Protein AF-A0ABC9WZE0-F1 (afdb_monomer)

Nearest PDB structures (foldseek):
  2j3z-assembly4_D  TM=3.045E-01  e=8.380E+00  Clostridium botulinum

Sequence (140 aa):
MHEKLNMTWQCALAAQKANRVLGCIKSSMTSRSREVILPLYSALVRPHLEYYVQLWGPQYKKDMELLERVQRRATKLIRGLEHLSYEDRLRELGLFSLEKRRLRGDLIAAFQYLKGPTGKLERDCLQGHGVTGQGVMALN

Mean predicted aligned error: 11.36 Å

Secondary structure (DSSP, 8-state):
------HHHHHHHHHHHHHHHHHHHHHH-S---HHHHHHHIIIIIHHHHHTTTTTS---SHHHHHHHHHHHHHHHTTSTT-TTS-HHHHHHHHTPPPHHHHHHHHHHHHHHHHHH----S-SSTTS--------------

Radius of gyration: 22.72 Å; Cα contacts (8 Å, |Δi|>4): 91; chains: 1; bounding box: 65×55×47 Å

Organism: Grus japonensis (NCBI:txid30415)

pLDDT: mean 79.66, std 20.94, range [31.41, 98.12]

Foldseek 3Di:
DDPPPCLLVLLVVLLVQLVVQLVVCLVPDPAQALVRLVVSCVPRRVCSLCPCLQPRNRPDPVSLVSSQVSVQVSLCSHPPCVPPDSVVSCVVSVHDGVVVVSVVVNVVSVVCVVVPPPPDDPPPPPPDDDDDDDDDDDDD

Solvent-accessible surface area (backbone atoms only — not comparable to full-atom values): 8657 Å² total; per-residue (Å²): 132,82,80,79,77,52,61,63,57,52,42,50,51,29,37,50,54,26,48,51,51,49,48,49,53,62,73,71,47,88,70,38,45,61,85,58,50,51,55,49,41,59,70,65,29,42,53,47,72,54,61,53,50,85,80,63,55,70,87,45,69,67,43,46,50,55,43,44,51,51,56,55,52,56,59,44,56,25,71,92,34,63,86,51,53,70,68,54,46,26,60,76,68,73,48,76,56,65,66,60,50,43,54,52,48,48,53,51,51,51,50,42,64,75,70,41,83,76,70,88,82,85,76,80,87,80,77,78,85,85,89,73,87,86,78,91,80,87,82,134

Structure (mmCIF, N/CA/C/O backbone):
data_AF-A0ABC9WZE0-F1
#
_entry.id   AF-A0ABC9WZE0-F1
#
loop_
_atom_site.group_PDB
_atom_site.id
_atom_site.type_symbol
_atom_site.label_atom_id
_atom_site.label_alt_id
_atom_site.label_comp_id
_atom_site.label_asym_id
_atom_site.label_entity_id
_atom_site.label_seq_id
_atom_site.pdbx_PDB_ins_code
_atom_site.Cartn_x
_atom_site.Cartn_y
_atom_site.Cartn_z
_atom_site.occupancy
_atom_site.B_iso_or_equiv
_atom_site.auth_seq_id
_atom_site.auth_comp_id
_atom_site.auth_asym_id
_atom_site.auth_atom_id
_atom_site.pdbx_PDB_model_num
ATOM 1 N N . MET A 1 1 ? 12.711 10.389 -31.132 1.00 36.72 1 MET A N 1
ATOM 2 C CA . MET A 1 1 ? 12.721 11.183 -29.884 1.00 36.72 1 MET A CA 1
ATOM 3 C C . MET A 1 1 ? 11.574 10.674 -29.025 1.00 36.72 1 MET A C 1
ATOM 5 O O . MET A 1 1 ? 10.435 11.023 -29.286 1.00 36.72 1 MET A O 1
ATOM 9 N N . HIS A 1 2 ? 11.852 9.727 -28.128 1.00 39.56 2 HIS A N 1
ATOM 10 C CA . HIS A 1 2 ? 10.818 8.975 -27.415 1.00 39.56 2 HIS A CA 1
ATOM 11 C C . HIS A 1 2 ? 10.022 9.869 -26.461 1.00 39.56 2 HIS A C 1
ATOM 13 O O . HIS A 1 2 ? 10.574 10.432 -25.515 1.00 39.56 2 HIS A O 1
ATOM 19 N N . GLU A 1 3 ? 8.717 9.946 -26.705 1.00 46.44 3 GLU A N 1
ATOM 20 C CA . GLU A 1 3 ? 7.697 10.336 -25.739 1.00 46.44 3 GLU A CA 1
ATOM 21 C C . GLU A 1 3 ? 7.897 9.545 -24.436 1.00 46.44 3 GLU A C 1
ATOM 23 O O . GLU A 1 3 ? 7.491 8.392 -24.299 1.00 46.44 3 GLU A O 1
ATOM 28 N N . LYS A 1 4 ? 8.544 10.179 -23.452 1.00 50.78 4 LYS A N 1
ATOM 29 C CA . LYS A 1 4 ? 8.443 9.835 -22.030 1.00 50.78 4 LYS A CA 1
ATOM 30 C C . LYS A 1 4 ? 6.999 10.088 -21.601 1.00 50.78 4 LYS A C 1
ATOM 32 O O . LYS A 1 4 ? 6.708 11.098 -20.964 1.00 50.78 4 LYS A O 1
ATOM 37 N N . LEU A 1 5 ? 6.093 9.205 -22.011 1.00 56.00 5 LEU A N 1
ATOM 38 C CA . LEU A 1 5 ? 4.663 9.250 -21.730 1.00 56.00 5 LEU A CA 1
ATOM 39 C C . LEU A 1 5 ? 4.431 9.091 -20.208 1.00 56.00 5 LEU A C 1
ATOM 41 O O . LEU A 1 5 ? 4.192 8.014 -19.687 1.00 56.00 5 LEU A O 1
ATOM 45 N N . ASN A 1 6 ? 4.634 10.185 -19.477 1.00 71.25 6 ASN A N 1
ATOM 46 C CA . ASN A 1 6 ? 4.161 10.565 -18.146 1.00 71.25 6 ASN A CA 1
ATOM 47 C C . ASN A 1 6 ? 3.894 9.465 -17.076 1.00 71.25 6 ASN A C 1
ATOM 49 O O . ASN A 1 6 ? 2.878 9.504 -16.383 1.00 71.25 6 ASN A O 1
ATOM 53 N N . MET A 1 7 ? 4.805 8.505 -16.881 1.00 72.94 7 MET A N 1
ATOM 54 C CA . MET A 1 7 ? 4.677 7.421 -15.879 1.00 72.94 7 MET A CA 1
ATOM 55 C C . MET A 1 7 ? 4.437 7.929 -14.452 1.00 72.94 7 MET A C 1
ATOM 57 O O . MET A 1 7 ? 3.540 7.460 -13.748 1.00 72.94 7 MET A O 1
ATOM 61 N N . THR A 1 8 ? 5.204 8.938 -14.041 1.00 80.94 8 THR A N 1
ATOM 62 C CA . THR A 1 8 ? 5.078 9.581 -12.728 1.00 80.94 8 THR A CA 1
ATOM 63 C C . THR A 1 8 ? 3.713 10.246 -12.554 1.00 80.94 8 THR A C 1
ATOM 65 O O . THR A 1 8 ? 3.093 10.123 -11.498 1.00 80.94 8 THR A O 1
ATOM 68 N N . TRP A 1 9 ? 3.185 10.886 -13.601 1.00 84.62 9 TRP A N 1
ATOM 69 C CA . TRP A 1 9 ? 1.833 11.450 -13.586 1.00 84.62 9 TRP A CA 1
ATOM 70 C C . TRP A 1 9 ? 0.759 10.376 -13.459 1.00 84.62 9 TRP A C 1
ATOM 72 O O . TRP A 1 9 ? -0.168 10.538 -12.671 1.00 84.62 9 TRP A O 1
ATOM 82 N N . GLN A 1 10 ? 0.889 9.256 -14.172 1.00 84.94 10 GLN A N 1
ATOM 83 C CA . GLN A 1 10 ? -0.053 8.145 -14.033 1.00 84.94 10 GLN A CA 1
ATOM 84 C C . GLN A 1 10 ? -0.029 7.564 -12.617 1.00 84.94 10 GLN A C 1
ATOM 86 O O . GLN A 1 10 ? -1.086 7.335 -12.031 1.00 84.94 10 GLN A O 1
ATOM 91 N N . CYS A 1 11 ? 1.154 7.411 -12.016 1.00 86.75 11 CYS A N 1
ATOM 92 C CA . CYS A 1 11 ? 1.280 6.988 -10.620 1.00 86.75 11 CYS A CA 1
ATOM 93 C C . CYS A 1 11 ? 0.646 7.999 -9.658 1.00 86.75 11 CYS A C 1
ATOM 95 O O . CYS A 1 11 ? -0.037 7.606 -8.711 1.00 86.75 11 CYS A O 1
ATOM 97 N N . ALA A 1 12 ? 0.807 9.297 -9.922 1.00 89.56 12 ALA A N 1
ATOM 98 C CA . ALA A 1 12 ? 0.156 10.350 -9.153 1.00 89.56 12 ALA A CA 1
ATOM 99 C C . ALA A 1 12 ? -1.374 10.299 -9.278 1.00 89.56 12 ALA A C 1
ATOM 101 O O . ALA A 1 12 ? -2.066 10.350 -8.261 1.00 89.56 12 ALA A O 1
ATOM 102 N N . LEU A 1 13 ? -1.912 10.116 -10.487 1.00 90.50 13 LEU A N 1
ATOM 103 C CA . LEU A 1 13 ? -3.349 9.960 -10.725 1.00 90.50 13 LEU A CA 1
ATOM 104 C C . LEU A 1 13 ? -3.912 8.700 -10.059 1.00 90.50 13 LEU A C 1
ATOM 106 O O . LEU A 1 13 ? -4.968 8.752 -9.426 1.00 90.50 13 LEU A O 1
ATOM 110 N N . ALA A 1 14 ? -3.210 7.571 -10.164 1.00 90.56 14 ALA A N 1
ATOM 111 C CA . ALA A 1 14 ? -3.579 6.321 -9.509 1.00 90.56 14 ALA A CA 1
ATOM 112 C C . ALA A 1 14 ? -3.616 6.489 -7.983 1.00 90.56 14 ALA A C 1
ATOM 114 O O . ALA A 1 14 ? -4.621 6.167 -7.342 1.00 90.56 14 ALA A O 1
ATOM 115 N N . ALA A 1 15 ? -2.569 7.086 -7.404 1.00 92.56 15 ALA A N 1
ATOM 116 C CA . ALA A 1 15 ? -2.517 7.402 -5.983 1.00 92.56 15 ALA A CA 1
ATOM 117 C C . ALA A 1 15 ? -3.638 8.366 -5.570 1.00 92.56 15 ALA A C 1
ATOM 119 O O . ALA A 1 15 ? -4.236 8.187 -4.510 1.00 92.56 15 ALA A O 1
ATOM 120 N N . GLN A 1 16 ? -3.956 9.377 -6.381 1.00 94.62 16 GLN A N 1
ATOM 121 C CA . GLN A 1 16 ? -5.030 10.331 -6.103 1.00 94.62 16 GLN A CA 1
ATOM 122 C C . GLN A 1 16 ? -6.398 9.638 -6.066 1.00 94.62 16 GLN A C 1
ATOM 124 O O . GLN A 1 16 ? -7.136 9.800 -5.092 1.00 94.62 16 GLN A O 1
ATOM 129 N N . LYS A 1 17 ? -6.717 8.821 -7.079 1.00 94.44 17 LYS A N 1
ATOM 130 C CA . LYS A 1 17 ? -7.963 8.038 -7.132 1.00 94.44 17 LYS A CA 1
ATOM 131 C C . LYS A 1 17 ? -8.072 7.097 -5.934 1.00 94.44 17 LYS A C 1
ATOM 133 O O . LYS A 1 17 ? -9.075 7.120 -5.224 1.00 94.44 17 LYS A O 1
ATOM 138 N N . ALA A 1 18 ? -7.008 6.350 -5.650 1.00 95.75 18 ALA A N 1
ATOM 139 C CA . ALA A 1 18 ? -6.958 5.423 -4.527 1.00 95.75 18 ALA A CA 1
ATOM 140 C C . ALA A 1 18 ? -7.110 6.139 -3.170 1.00 95.75 18 ALA A C 1
ATOM 142 O O . ALA A 1 18 ? -7.855 5.676 -2.310 1.00 95.75 18 ALA A O 1
ATOM 143 N N . ASN A 1 19 ? -6.472 7.301 -2.980 1.00 96.44 19 ASN A N 1
ATOM 144 C CA . ASN A 1 19 ? -6.632 8.109 -1.766 1.00 96.44 19 ASN A CA 1
ATOM 145 C C . ASN A 1 19 ? -8.050 8.673 -1.622 1.00 96.44 19 ASN A C 1
ATOM 147 O O . ASN A 1 19 ? -8.547 8.738 -0.501 1.00 96.44 19 ASN A O 1
ATOM 151 N N . ARG A 1 20 ? -8.713 9.064 -2.719 1.00 96.44 20 ARG A N 1
ATOM 152 C CA . ARG A 1 20 ? -10.112 9.516 -2.682 1.00 96.44 20 ARG A CA 1
ATOM 153 C C . ARG A 1 20 ? -11.027 8.398 -2.191 1.00 96.44 20 ARG A C 1
ATOM 155 O O . ARG A 1 20 ? -11.773 8.608 -1.241 1.00 96.44 20 ARG A O 1
ATOM 162 N N . VAL A 1 21 ? -10.906 7.204 -2.775 1.00 95.94 21 VAL A N 1
ATOM 163 C CA . VAL A 1 21 ? -11.658 6.012 -2.348 1.00 95.94 21 VAL A CA 1
ATOM 164 C C . VAL A 1 21 ? -11.361 5.676 -0.887 1.00 95.94 21 VAL A C 1
ATOM 166 O O . VAL A 1 21 ? -12.278 5.464 -0.098 1.00 95.94 21 VAL A O 1
ATOM 169 N N . LEU A 1 22 ? -10.088 5.696 -0.489 1.00 95.62 22 LEU A N 1
ATOM 170 C CA . LEU A 1 22 ? -9.686 5.449 0.893 1.00 95.62 22 LEU A CA 1
ATOM 171 C C . LEU A 1 22 ? -10.257 6.494 1.864 1.00 95.62 22 LEU A C 1
ATOM 173 O O . LEU A 1 22 ? -10.649 6.153 2.978 1.00 95.62 22 LEU A O 1
ATOM 177 N N . GLY A 1 23 ? -10.329 7.757 1.441 1.00 96.06 23 GLY A N 1
ATOM 178 C CA . GLY A 1 23 ? -10.990 8.836 2.167 1.00 96.06 23 GLY A CA 1
ATOM 179 C C . GLY A 1 23 ? -12.480 8.564 2.360 1.00 96.06 23 GLY A C 1
ATOM 180 O O . GLY A 1 23 ? -12.966 8.696 3.479 1.00 96.06 23 GLY A O 1
ATOM 181 N N . CYS A 1 24 ? -13.172 8.097 1.317 1.00 94.44 24 CYS A N 1
ATOM 182 C CA . CYS A 1 24 ? -14.577 7.691 1.395 1.00 94.44 24 CYS A CA 1
ATOM 183 C C . CYS A 1 24 ? -14.783 6.507 2.347 1.00 94.44 24 CYS A C 1
ATOM 185 O O . CYS A 1 24 ? -15.669 6.561 3.193 1.00 94.44 24 CYS A O 1
ATOM 187 N N . ILE A 1 25 ? -13.944 5.467 2.274 1.00 93.56 25 ILE A N 1
ATOM 188 C CA . ILE A 1 25 ? -13.976 4.348 3.234 1.00 93.56 25 ILE A CA 1
ATOM 189 C C . ILE A 1 25 ? -13.776 4.892 4.650 1.00 93.56 25 ILE A C 1
ATOM 191 O O . ILE A 1 25 ? -14.488 4.518 5.579 1.00 93.56 25 ILE A O 1
ATOM 195 N N . LYS A 1 26 ? -12.830 5.825 4.818 1.00 93.62 26 LYS A N 1
ATOM 196 C CA . LYS A 1 26 ? -12.564 6.436 6.114 1.00 93.62 26 LYS A CA 1
ATOM 197 C C . LYS A 1 26 ? -13.755 7.247 6.623 1.00 93.62 26 LYS A C 1
ATOM 199 O O . LYS A 1 26 ? -13.992 7.204 7.818 1.00 93.62 26 LYS A O 1
ATOM 204 N N . SER A 1 27 ? -14.469 8.005 5.809 1.00 93.81 27 SER A N 1
ATOM 205 C CA . SER A 1 27 ? -15.574 8.829 6.313 1.00 93.81 27 SER A CA 1
ATOM 206 C C . SER A 1 27 ? -16.878 8.052 6.494 1.00 93.81 27 SER A C 1
ATOM 208 O O . SER A 1 27 ? -17.648 8.385 7.385 1.00 93.81 27 SER A O 1
ATOM 210 N N . SER A 1 28 ? -17.126 7.032 5.670 1.00 89.94 28 SER A N 1
ATOM 211 C CA . SER A 1 28 ? -18.404 6.304 5.651 1.00 89.94 28 SER A CA 1
ATOM 212 C C . SER A 1 28 ? -18.471 5.129 6.625 1.00 89.94 28 SER A C 1
ATOM 214 O O . SER A 1 28 ? -19.556 4.792 7.089 1.00 89.94 28 SER A O 1
ATOM 216 N N . MET A 1 29 ? -17.340 4.491 6.944 1.00 87.69 29 MET A N 1
ATOM 217 C CA . MET A 1 29 ? -17.330 3.300 7.795 1.00 87.69 29 MET A CA 1
ATOM 218 C C . MET A 1 29 ? -17.200 3.680 9.273 1.00 87.69 29 MET A C 1
ATOM 220 O O . MET A 1 29 ? -16.181 4.229 9.710 1.00 87.69 29 MET A O 1
ATOM 224 N N . THR A 1 30 ? -18.232 3.352 10.050 1.00 86.31 30 THR A N 1
ATOM 225 C CA . THR A 1 30 ? -18.255 3.515 11.512 1.00 86.31 30 THR A CA 1
ATOM 226 C C . THR A 1 30 ? -17.339 2.501 12.192 1.00 86.31 30 THR A C 1
ATOM 228 O O . THR A 1 30 ? -16.592 2.844 13.111 1.00 86.31 30 THR A O 1
ATOM 231 N N . SER A 1 31 ? -17.335 1.262 11.698 1.00 90.62 31 SER A N 1
ATOM 232 C CA . SER A 1 31 ? -16.446 0.204 12.158 1.00 90.62 31 SER A CA 1
ATOM 233 C C . SER A 1 31 ? -15.068 0.307 11.499 1.00 90.62 31 SER A C 1
ATOM 235 O O . SER A 1 31 ? -14.910 0.567 10.307 1.00 90.62 31 SER A O 1
ATOM 237 N N . ARG A 1 32 ? -14.032 0.103 12.317 1.00 92.19 32 ARG A N 1
ATOM 238 C CA . ARG A 1 32 ? -12.615 0.107 11.913 1.00 92.19 32 ARG A CA 1
ATOM 239 C C . ARG A 1 32 ? -11.966 -1.258 12.081 1.00 92.19 32 ARG A C 1
ATOM 241 O O . ARG A 1 32 ? -10.757 -1.345 12.277 1.00 92.19 32 ARG A O 1
ATOM 248 N N . SER A 1 33 ? -12.777 -2.308 12.074 1.00 93.00 33 SER A N 1
ATOM 249 C CA . SER A 1 33 ? -12.289 -3.667 12.239 1.00 93.00 33 SER A CA 1
ATOM 250 C C . SER A 1 33 ? -11.595 -4.152 10.967 1.00 93.00 33 SER A C 1
ATOM 252 O O . SER A 1 33 ? -11.821 -3.638 9.862 1.00 93.00 33 SER A O 1
ATOM 254 N N . ARG A 1 34 ? -10.725 -5.150 11.128 1.00 94.75 34 ARG A N 1
ATOM 255 C CA . ARG A 1 34 ? -9.990 -5.768 10.022 1.00 94.75 34 ARG A CA 1
ATOM 256 C C . ARG A 1 34 ? -10.953 -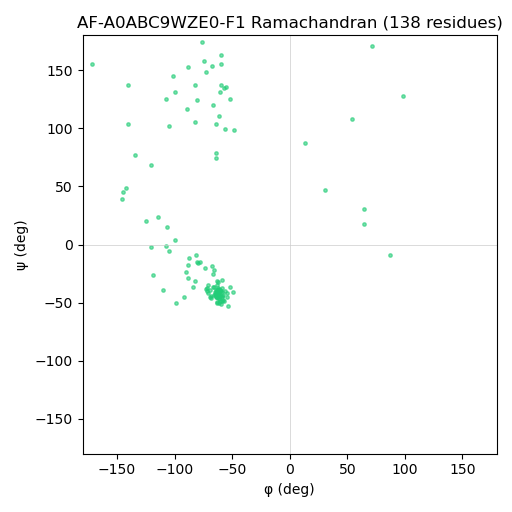6.350 8.990 1.00 94.75 34 ARG A C 1
ATOM 258 O O . ARG A 1 34 ? -10.740 -6.174 7.796 1.00 94.75 34 ARG A O 1
ATOM 265 N N . GLU A 1 35 ? -12.021 -6.981 9.453 1.00 93.50 35 GLU A N 1
ATOM 266 C CA . GLU A 1 35 ? -13.006 -7.723 8.662 1.00 93.50 35 GLU A CA 1
ATOM 267 C C . GLU A 1 35 ? -13.798 -6.809 7.725 1.00 93.50 35 GLU A C 1
ATOM 269 O O . GLU A 1 35 ? -14.316 -7.268 6.715 1.00 93.50 35 GLU A O 1
ATOM 274 N N . VAL A 1 36 ? -13.861 -5.510 8.027 1.00 93.19 36 VAL A N 1
ATOM 275 C CA . VAL A 1 36 ? -14.555 -4.517 7.200 1.00 93.19 36 VAL A CA 1
ATOM 276 C C . VAL A 1 36 ? -13.572 -3.772 6.305 1.00 93.19 36 VAL A C 1
ATOM 278 O O . VAL A 1 36 ? -13.759 -3.682 5.092 1.00 93.19 36 VAL A O 1
ATOM 281 N N . ILE A 1 37 ? -12.483 -3.253 6.875 1.00 94.12 37 ILE A N 1
ATOM 282 C CA . ILE A 1 37 ? -11.548 -2.402 6.129 1.00 94.12 37 ILE A CA 1
ATOM 283 C C . ILE A 1 37 ? -10.726 -3.213 5.118 1.00 94.12 37 ILE A C 1
ATOM 285 O O . ILE A 1 37 ? -10.462 -2.723 4.018 1.00 94.12 37 ILE A O 1
ATOM 289 N N . LEU A 1 38 ? -10.320 -4.442 5.456 1.00 94.56 38 LEU A N 1
ATOM 290 C CA . LEU A 1 38 ? -9.437 -5.247 4.608 1.00 94.56 38 LEU A CA 1
ATOM 291 C C . LEU A 1 38 ? -10.113 -5.698 3.297 1.00 94.56 38 LEU A C 1
ATOM 293 O O . LEU A 1 38 ? -9.483 -5.538 2.240 1.00 94.56 38 LEU A O 1
ATOM 297 N N . PRO A 1 39 ? -11.374 -6.185 3.297 1.00 95.12 39 PRO A N 1
ATOM 298 C CA . PRO A 1 39 ? -12.091 -6.464 2.054 1.00 95.12 39 PRO A CA 1
ATOM 299 C C . PRO A 1 39 ? -12.324 -5.208 1.214 1.00 95.12 39 PRO A C 1
ATOM 301 O O . PRO A 1 39 ? -12.065 -5.229 0.013 1.00 95.12 39 PRO A O 1
ATOM 304 N N . LEU A 1 40 ? -12.711 -4.085 1.831 1.00 94.81 40 LEU A N 1
ATOM 305 C CA . LEU A 1 40 ? -12.940 -2.822 1.116 1.00 94.81 40 LEU A CA 1
ATOM 306 C C . LEU A 1 40 ? -11.662 -2.278 0.470 1.00 94.81 40 LEU A C 1
ATOM 308 O O . LEU A 1 40 ? -11.682 -1.846 -0.683 1.00 94.81 40 LEU A O 1
ATOM 312 N N . TYR A 1 41 ? -10.530 -2.336 1.177 1.00 94.50 41 TYR A N 1
ATOM 313 C CA . TYR A 1 41 ? -9.232 -1.986 0.605 1.00 94.50 41 TYR A CA 1
ATOM 314 C C . TYR A 1 41 ? -8.920 -2.861 -0.613 1.00 94.50 41 TYR A C 1
ATOM 316 O O . TYR A 1 41 ? -8.546 -2.344 -1.667 1.00 94.50 41 TYR A O 1
ATOM 324 N N . SER A 1 42 ? -9.102 -4.175 -0.480 1.00 94.00 42 SER A N 1
ATOM 325 C CA . SER A 1 42 ? -8.787 -5.139 -1.535 1.00 94.00 42 SER A CA 1
ATOM 326 C C . SER A 1 42 ? -9.691 -4.996 -2.760 1.00 94.00 42 SER A C 1
ATOM 328 O O . SER A 1 42 ? -9.205 -5.150 -3.875 1.00 94.00 42 SER A O 1
ATOM 330 N N . ALA A 1 43 ? -10.972 -4.678 -2.567 1.00 94.62 43 ALA A N 1
ATOM 331 C CA . ALA A 1 43 ? -11.948 -4.563 -3.645 1.00 94.62 43 ALA A CA 1
ATOM 332 C C . ALA A 1 43 ? -11.935 -3.190 -4.334 1.00 94.62 43 ALA A C 1
ATOM 334 O O . ALA A 1 43 ? -12.120 -3.120 -5.543 1.00 94.62 43 ALA A O 1
ATOM 335 N N . LEU A 1 44 ? -11.722 -2.100 -3.586 1.00 93.81 44 LEU A N 1
ATOM 336 C CA . LEU A 1 44 ? -11.924 -0.740 -4.104 1.00 93.81 44 LEU A CA 1
ATOM 337 C C . LEU A 1 44 ? -10.623 0.041 -4.298 1.00 93.81 44 LEU A C 1
ATOM 339 O O . LEU A 1 44 ? -10.484 0.789 -5.259 1.00 93.81 44 LEU A O 1
ATOM 343 N N . VAL A 1 45 ? -9.657 -0.097 -3.389 1.00 94.56 45 VAL A N 1
ATOM 344 C CA . VAL A 1 45 ? -8.424 0.713 -3.415 1.00 94.56 45 VAL A CA 1
ATOM 345 C C . VAL A 1 45 ? -7.334 0.004 -4.209 1.00 94.56 45 VAL A C 1
ATOM 347 O O . VAL A 1 45 ? -6.661 0.610 -5.041 1.00 94.56 45 VAL A O 1
ATOM 350 N N . ARG A 1 46 ? -7.163 -1.295 -3.963 1.00 92.19 46 ARG A N 1
ATOM 351 C CA . ARG A 1 46 ? -6.091 -2.109 -4.529 1.00 92.19 46 ARG A CA 1
ATOM 352 C C . ARG A 1 46 ? -6.113 -2.197 -6.062 1.00 92.19 46 ARG A C 1
ATOM 354 O O . ARG A 1 46 ? -5.029 -2.064 -6.631 1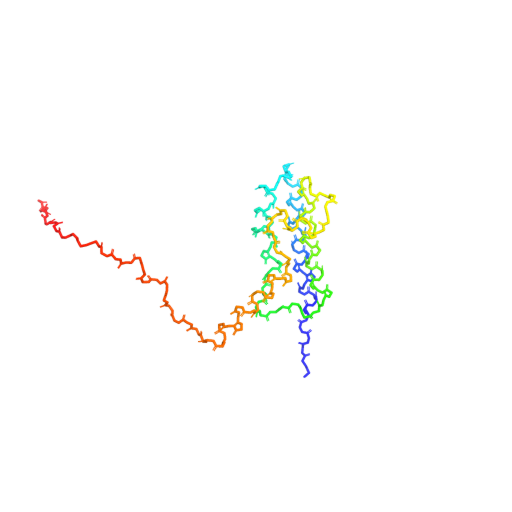.00 92.19 46 ARG A O 1
ATOM 361 N N . PRO A 1 47 ? -7.266 -2.306 -6.755 1.00 90.94 47 PRO A N 1
ATOM 362 C CA . PRO A 1 47 ? -7.282 -2.285 -8.216 1.00 90.94 47 PRO A CA 1
ATOM 363 C C . PRO A 1 47 ? -6.678 -1.003 -8.788 1.00 90.94 47 PRO A C 1
ATOM 365 O O . PRO A 1 47 ? -5.931 -1.072 -9.750 1.00 90.94 47 PRO A O 1
ATOM 368 N N . HIS A 1 48 ? -6.896 0.160 -8.161 1.00 89.50 48 HIS A N 1
ATOM 369 C CA . HIS A 1 48 ? -6.291 1.418 -8.617 1.00 89.50 48 HIS A CA 1
ATOM 370 C C . HIS A 1 48 ? -4.766 1.460 -8.457 1.00 89.50 48 HIS A C 1
ATOM 372 O O . HIS A 1 48 ? -4.107 2.197 -9.182 1.00 89.50 48 HIS A O 1
ATOM 378 N N . LEU A 1 49 ? -4.204 0.692 -7.519 1.00 88.00 49 LEU A N 1
ATOM 379 C CA . LEU A 1 49 ? -2.762 0.634 -7.253 1.00 88.00 49 LEU A CA 1
ATOM 380 C C . LEU A 1 49 ? -2.042 -0.442 -8.082 1.00 88.00 49 LEU A C 1
ATOM 382 O O . LEU A 1 49 ? -0.827 -0.354 -8.283 1.00 88.00 49 LEU A O 1
ATOM 386 N N . GLU A 1 50 ? -2.781 -1.464 -8.518 1.00 83.06 50 GLU A N 1
ATOM 387 C CA . GLU A 1 50 ? -2.284 -2.622 -9.277 1.00 83.06 50 GLU A CA 1
ATOM 388 C C . GLU A 1 50 ? -2.706 -2.594 -10.759 1.00 83.06 50 GLU A C 1
ATOM 390 O O . GLU A 1 50 ? -2.305 -3.456 -11.540 1.00 83.06 50 GLU A O 1
ATOM 395 N N . TYR A 1 51 ? -3.473 -1.587 -11.180 1.00 73.06 51 TYR A N 1
ATOM 396 C CA . TYR A 1 51 ? -3.825 -1.376 -12.581 1.00 73.06 51 TYR A CA 1
ATOM 397 C C . TYR A 1 51 ? -2.563 -1.148 -13.433 1.00 73.06 51 TYR A C 1
ATOM 399 O O . TYR A 1 51 ? -1.702 -0.349 -13.068 1.00 73.06 51 TYR A O 1
ATOM 407 N N . TYR A 1 52 ? -2.461 -1.863 -14.561 1.00 64.81 52 TYR A N 1
ATOM 408 C CA . TYR A 1 52 ? -1.331 -1.860 -15.508 1.00 64.81 52 TYR A CA 1
ATOM 409 C C . TYR A 1 52 ? 0.029 -2.381 -15.010 1.00 64.81 52 TYR A C 1
ATOM 411 O O . TYR A 1 52 ? 1.029 -2.174 -15.695 1.00 64.81 52 TYR A O 1
ATOM 419 N N . VAL A 1 53 ? 0.095 -3.133 -13.905 1.00 62.81 53 VAL A N 1
ATOM 420 C CA . VAL A 1 53 ? 1.366 -3.707 -13.403 1.00 62.81 53 VAL A CA 1
ATOM 421 C C . VAL A 1 53 ? 2.180 -4.442 -14.479 1.00 62.81 53 VAL A C 1
ATOM 423 O O . VAL A 1 53 ? 3.380 -4.222 -14.551 1.00 62.81 53 VAL A O 1
ATOM 426 N N . GLN A 1 54 ? 1.542 -5.221 -15.360 1.00 59.34 54 GLN A N 1
ATOM 427 C CA . GLN A 1 54 ? 2.240 -5.996 -16.401 1.00 59.34 54 GLN A CA 1
ATOM 428 C C . GLN A 1 54 ? 2.659 -5.200 -17.647 1.00 59.34 54 GLN A C 1
ATOM 430 O O . GLN A 1 54 ? 3.456 -5.697 -18.433 1.00 59.34 54 GLN A O 1
ATOM 435 N N . LEU A 1 55 ? 2.109 -4.004 -17.870 1.00 59.03 55 LEU A N 1
ATOM 436 C CA . LEU A 1 55 ? 2.319 -3.259 -19.120 1.00 59.03 55 LEU A CA 1
ATOM 437 C C . LEU A 1 55 ? 3.017 -1.905 -18.886 1.00 59.03 55 LEU A C 1
ATOM 439 O O . LEU A 1 55 ? 3.709 -1.420 -19.773 1.00 59.03 55 LEU A O 1
ATOM 443 N N . TRP A 1 56 ? 2.875 -1.309 -17.695 1.00 63.53 56 TRP A N 1
ATOM 444 C CA . TRP A 1 56 ? 3.363 0.040 -17.369 1.00 63.53 56 TRP A CA 1
ATOM 445 C C . TRP A 1 56 ? 3.850 0.146 -15.908 1.00 63.53 56 TRP A C 1
ATOM 447 O O . TRP A 1 56 ? 3.513 1.096 -15.198 1.00 63.53 56 TRP A O 1
ATOM 457 N N . GLY A 1 57 ? 4.627 -0.828 -15.422 1.00 64.44 57 GLY A N 1
ATOM 458 C CA . GLY A 1 57 ? 5.178 -0.801 -14.061 1.00 64.44 57 GLY A CA 1
ATOM 459 C C . GLY A 1 57 ? 5.988 0.482 -13.766 1.00 64.44 57 GLY A C 1
ATOM 460 O O . GLY A 1 57 ? 6.785 0.903 -14.609 1.00 64.44 57 GLY A O 1
ATOM 461 N N . PRO A 1 58 ? 5.812 1.138 -12.599 1.00 66.44 58 PRO A N 1
ATOM 462 C CA . PRO A 1 58 ? 6.597 2.316 -12.233 1.00 66.44 58 PRO A CA 1
ATOM 463 C C . PRO A 1 58 ? 8.083 1.972 -12.134 1.00 66.44 58 PRO A C 1
ATOM 465 O O . PRO A 1 58 ? 8.510 1.284 -11.213 1.00 66.44 58 PRO A O 1
ATOM 468 N N . GLN A 1 59 ? 8.870 2.483 -13.078 1.00 69.25 59 GLN A N 1
ATOM 469 C CA . GLN A 1 59 ? 10.312 2.225 -13.169 1.00 69.25 59 GLN A CA 1
ATOM 470 C C . GLN A 1 59 ? 11.111 2.967 -12.087 1.00 69.25 59 GLN A C 1
ATOM 472 O O . GLN A 1 59 ? 12.241 2.597 -11.772 1.00 69.25 59 GLN A O 1
ATOM 477 N N . TYR A 1 60 ? 10.534 4.023 -11.504 1.00 78.38 60 TYR A N 1
ATOM 478 C CA . TYR A 1 60 ? 11.187 4.844 -10.492 1.00 78.38 60 TYR A CA 1
ATOM 479 C C . TYR A 1 60 ? 10.728 4.474 -9.082 1.00 78.38 60 TYR A C 1
ATOM 481 O O . TYR A 1 60 ? 9.537 4.481 -8.767 1.00 78.38 60 TYR A O 1
ATOM 489 N N . LYS A 1 61 ? 11.696 4.289 -8.176 1.00 84.00 61 LYS A N 1
ATOM 490 C CA . LYS A 1 61 ? 11.449 4.032 -6.746 1.00 84.00 61 LYS A CA 1
ATOM 491 C C . LYS A 1 61 ? 10.509 5.063 -6.102 1.00 84.00 61 LYS A C 1
ATOM 493 O O . LYS A 1 61 ? 9.668 4.702 -5.286 1.00 84.00 61 LYS A O 1
ATOM 498 N N . LYS A 1 62 ? 10.601 6.336 -6.507 1.00 86.94 62 LYS A N 1
ATOM 499 C CA . LYS A 1 62 ? 9.726 7.419 -6.016 1.00 86.94 62 LYS A CA 1
ATOM 500 C C . LYS A 1 62 ? 8.246 7.160 -6.320 1.00 86.94 62 LYS A C 1
ATOM 502 O O . LYS A 1 62 ? 7.395 7.393 -5.463 1.00 86.94 62 LYS A O 1
ATOM 507 N N . ASP A 1 63 ? 7.950 6.638 -7.506 1.00 86.75 63 ASP A N 1
ATOM 508 C CA . ASP A 1 63 ? 6.586 6.338 -7.943 1.00 86.75 63 ASP A CA 1
ATOM 509 C C . ASP A 1 63 ? 6.037 5.110 -7.206 1.00 86.75 63 ASP A C 1
ATOM 511 O O . ASP A 1 63 ? 4.888 5.096 -6.757 1.00 86.75 63 ASP A O 1
ATOM 515 N N . MET A 1 64 ? 6.887 4.105 -6.979 1.00 86.88 64 MET A N 1
ATOM 516 C CA . MET A 1 64 ? 6.543 2.954 -6.143 1.00 86.88 64 MET A CA 1
ATOM 517 C C . MET A 1 64 ? 6.237 3.367 -4.703 1.00 86.88 64 MET A C 1
ATOM 519 O O . MET A 1 64 ? 5.215 2.957 -4.153 1.00 86.88 64 MET A O 1
ATOM 523 N N . GLU A 1 65 ? 7.073 4.215 -4.103 1.00 91.31 65 GLU A N 1
ATOM 524 C CA . GLU A 1 65 ? 6.855 4.732 -2.752 1.00 91.31 65 GLU A CA 1
ATOM 525 C C . GLU A 1 65 ? 5.561 5.540 -2.639 1.00 91.31 65 GLU A C 1
ATOM 527 O O . GLU A 1 65 ? 4.866 5.443 -1.623 1.00 91.31 65 GLU A O 1
ATOM 532 N N . LEU A 1 66 ? 5.218 6.322 -3.668 1.00 91.88 66 LEU A N 1
ATOM 533 C CA . LEU A 1 66 ? 3.971 7.080 -3.718 1.00 91.88 66 LEU A CA 1
ATOM 534 C C . LEU A 1 66 ? 2.750 6.158 -3.616 1.00 91.88 66 LEU A C 1
ATOM 536 O O . LEU A 1 66 ? 1.834 6.434 -2.839 1.00 91.88 66 LEU A O 1
ATOM 540 N N . LEU A 1 67 ? 2.760 5.044 -4.348 1.00 91.69 67 LEU A N 1
ATOM 541 C CA . LEU A 1 67 ? 1.690 4.047 -4.305 1.00 91.69 67 LEU A CA 1
ATOM 542 C C . LEU A 1 67 ? 1.698 3.275 -2.975 1.00 91.69 67 LEU A C 1
ATOM 544 O O . LEU A 1 67 ? 0.648 3.095 -2.357 1.00 91.69 67 LEU A O 1
ATOM 548 N N . GLU A 1 68 ? 2.876 2.904 -2.467 1.00 94.88 68 GLU A N 1
ATOM 549 C CA . GLU A 1 68 ? 3.034 2.185 -1.194 1.00 94.88 68 GLU A CA 1
ATOM 550 C C . GLU A 1 68 ? 2.518 3.005 0.002 1.00 94.88 68 GLU A C 1
ATOM 552 O O . GLU A 1 68 ? 1.969 2.463 0.966 1.00 94.88 68 GLU A O 1
ATOM 557 N N . ARG A 1 69 ? 2.623 4.341 -0.055 1.00 95.94 69 ARG A N 1
ATOM 558 C CA . ARG A 1 69 ? 2.037 5.239 0.956 1.00 95.94 69 ARG A CA 1
ATOM 559 C C . ARG A 1 69 ? 0.521 5.074 1.076 1.00 95.94 69 ARG A C 1
ATOM 561 O O . ARG A 1 69 ? -0.003 5.256 2.175 1.00 95.94 69 ARG A O 1
ATOM 568 N N . VAL A 1 70 ? -0.182 4.714 0.002 1.00 96.25 70 VAL A N 1
ATOM 569 C CA . VAL A 1 70 ? -1.630 4.463 0.055 1.00 96.25 70 VAL A CA 1
ATOM 570 C C . VAL A 1 70 ? -1.923 3.199 0.861 1.00 96.25 70 VAL A C 1
ATOM 572 O O . VAL A 1 70 ? -2.752 3.244 1.771 1.00 96.25 70 VAL A O 1
ATOM 575 N N . GLN A 1 71 ? -1.187 2.109 0.620 1.00 96.50 71 GLN A N 1
ATOM 576 C CA . GLN A 1 71 ? -1.312 0.883 1.416 1.00 96.50 71 GLN A CA 1
ATOM 577 C C . GLN A 1 71 ? -0.974 1.138 2.891 1.00 96.50 71 GLN A C 1
ATOM 579 O O . GLN A 1 71 ? -1.741 0.752 3.771 1.00 96.50 71 GLN A O 1
ATOM 584 N N . ARG A 1 72 ? 0.109 1.877 3.176 1.00 97.25 72 ARG A N 1
ATOM 585 C CA . ARG A 1 72 ? 0.489 2.288 4.543 1.00 97.25 72 ARG A CA 1
ATOM 586 C C . ARG A 1 72 ? -0.615 3.047 5.270 1.00 97.25 72 ARG A C 1
ATOM 588 O O . ARG A 1 72 ? -0.784 2.861 6.475 1.00 97.25 72 ARG A O 1
ATOM 595 N N . ARG A 1 73 ? -1.330 3.931 4.567 1.00 96.62 73 ARG A N 1
ATOM 596 C CA . ARG A 1 73 ? -2.468 4.672 5.127 1.00 96.62 73 ARG A CA 1
ATOM 597 C C . ARG A 1 73 ? -3.640 3.739 5.389 1.00 96.62 73 ARG A C 1
ATOM 599 O O . ARG A 1 73 ? -4.203 3.802 6.474 1.00 96.62 73 ARG A O 1
ATOM 606 N N . ALA A 1 74 ? -3.961 2.858 4.444 1.00 95.69 74 ALA A N 1
ATOM 607 C CA . ALA A 1 74 ? -5.073 1.923 4.570 1.00 95.69 74 ALA A CA 1
ATOM 608 C C . ALA A 1 74 ? -4.903 0.969 5.756 1.00 95.69 74 ALA A C 1
ATOM 610 O O . ALA A 1 74 ? -5.804 0.861 6.583 1.00 95.69 74 ALA A O 1
ATOM 611 N N . THR A 1 75 ? -3.724 0.363 5.917 1.00 96.81 75 THR A N 1
ATOM 612 C CA . THR A 1 75 ? -3.456 -0.528 7.057 1.00 96.81 75 THR A CA 1
ATOM 613 C C . THR A 1 75 ? -3.409 0.215 8.393 1.00 96.81 75 THR A C 1
ATOM 615 O O . THR A 1 75 ? -3.554 -0.410 9.434 1.00 96.81 75 THR A O 1
ATOM 618 N N . LYS A 1 76 ? -3.233 1.548 8.395 1.00 96.62 76 LYS A N 1
ATOM 619 C CA . LYS A 1 76 ? -3.305 2.381 9.613 1.00 96.62 76 LYS A CA 1
ATOM 620 C C . LYS A 1 76 ? -4.739 2.707 10.030 1.00 96.62 76 LYS A C 1
ATOM 622 O O . LYS A 1 76 ? -4.938 3.210 11.124 1.00 96.62 76 LYS A O 1
ATOM 627 N N . LEU A 1 77 ? -5.727 2.498 9.159 1.00 94.69 77 LEU A N 1
ATOM 6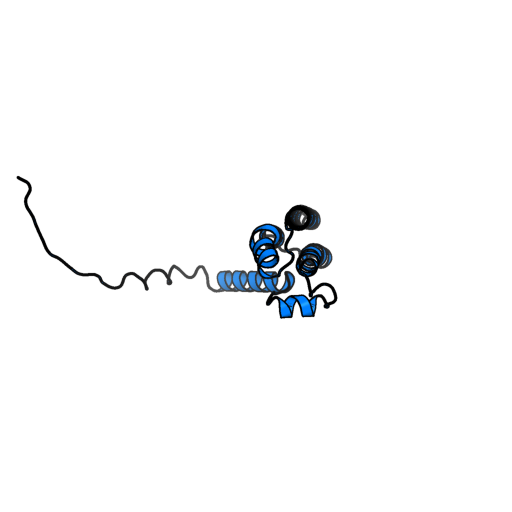28 C CA . LEU A 1 77 ? -7.132 2.755 9.494 1.00 94.69 77 LEU A CA 1
ATOM 629 C C . LEU A 1 77 ? -7.747 1.655 10.361 1.00 94.69 77 LEU A C 1
ATOM 631 O O . LEU A 1 77 ? -8.835 1.860 10.894 1.00 94.69 77 LEU A O 1
ATOM 635 N N . ILE A 1 78 ? -7.095 0.496 10.442 1.00 95.75 78 ILE A N 1
ATOM 636 C CA . ILE A 1 78 ? -7.576 -0.659 11.192 1.00 95.75 78 ILE A CA 1
ATOM 637 C C . ILE A 1 78 ? -7.232 -0.453 12.665 1.00 95.75 78 ILE A C 1
ATOM 639 O O . ILE A 1 78 ? -6.065 -0.252 13.008 1.00 95.75 78 ILE A O 1
ATOM 643 N N . ARG A 1 79 ? -8.257 -0.511 13.519 1.00 95.00 79 ARG A N 1
ATOM 644 C CA . ARG A 1 79 ? -8.101 -0.356 14.968 1.00 95.00 79 ARG A CA 1
ATOM 645 C C . ARG A 1 79 ? -7.182 -1.427 15.541 1.00 95.00 79 ARG A C 1
ATOM 647 O O . ARG A 1 79 ? -7.303 -2.595 15.185 1.00 95.00 79 ARG A O 1
ATOM 654 N N . GLY A 1 80 ? -6.294 -1.019 16.442 1.00 94.94 80 GLY A N 1
ATOM 655 C CA . GLY A 1 80 ? -5.323 -1.897 17.095 1.00 94.94 80 GLY A CA 1
ATOM 656 C C . GLY A 1 80 ? -4.026 -2.074 16.307 1.00 94.94 80 GLY A C 1
ATOM 657 O O . GLY A 1 80 ? -3.066 -2.610 16.846 1.00 94.94 80 GLY A O 1
ATOM 658 N N . LEU A 1 81 ? -3.955 -1.586 15.064 1.00 95.94 81 LEU A N 1
ATOM 659 C CA . LEU A 1 81 ? -2.755 -1.673 14.231 1.00 95.94 81 LEU A CA 1
ATOM 660 C C . LEU A 1 81 ? -2.008 -0.335 14.118 1.00 95.94 81 LEU A C 1
ATOM 662 O O . LEU A 1 81 ? -0.930 -0.288 13.534 1.00 95.94 81 LEU A O 1
ATOM 666 N N . GLU A 1 82 ? -2.533 0.770 14.655 1.00 92.81 82 GLU A N 1
ATOM 667 C CA . GLU A 1 82 ? -2.033 2.127 14.383 1.00 92.81 82 GLU A CA 1
ATOM 668 C C . GLU A 1 82 ? -0.593 2.376 14.847 1.00 92.81 82 GLU A C 1
ATOM 670 O O . GLU A 1 82 ? 0.114 3.189 14.239 1.00 92.81 82 GLU A O 1
ATOM 675 N N . HIS A 1 83 ? -0.197 1.697 15.925 1.00 94.94 83 HIS A N 1
ATOM 676 C CA . HIS A 1 83 ? 1.102 1.815 16.586 1.00 94.94 83 HIS A CA 1
ATOM 677 C C . HIS A 1 83 ? 2.159 0.872 15.999 1.00 94.94 83 HIS A C 1
ATOM 679 O O . HIS A 1 83 ? 3.352 1.079 16.204 1.00 94.94 83 HIS A O 1
ATOM 685 N N . LEU A 1 84 ? 1.730 -0.148 15.254 1.00 97.44 84 LEU A N 1
ATOM 686 C CA . LEU A 1 84 ? 2.627 -1.127 14.665 1.00 97.44 84 LEU A CA 1
ATOM 687 C C . LEU A 1 84 ? 3.410 -0.525 13.494 1.00 97.44 84 LEU A C 1
ATOM 689 O O . LEU A 1 84 ? 2.917 0.321 12.728 1.00 97.44 84 LEU A O 1
ATOM 693 N N . SER A 1 85 ? 4.635 -1.021 13.308 1.00 97.75 85 SER A N 1
ATOM 694 C CA . SER A 1 85 ? 5.435 -0.689 12.133 1.00 97.75 85 SER A CA 1
ATOM 695 C C . SER A 1 85 ? 4.705 -1.106 10.848 1.00 97.75 85 SER A C 1
ATOM 697 O O . SER A 1 85 ? 3.735 -1.868 10.859 1.00 97.75 85 SER A O 1
ATOM 699 N N . TYR A 1 86 ? 5.118 -0.570 9.699 1.00 97.00 86 TYR A N 1
ATOM 700 C CA . TYR A 1 86 ? 4.476 -0.958 8.442 1.00 97.00 86 TYR A CA 1
ATOM 701 C C . TYR A 1 86 ? 4.646 -2.453 8.136 1.00 97.00 86 TYR A C 1
ATOM 703 O O . TYR A 1 86 ? 3.672 -3.106 7.774 1.00 97.00 86 TYR A O 1
ATOM 711 N N . GLU A 1 87 ? 5.856 -2.972 8.332 1.00 97.25 87 GLU A N 1
ATOM 712 C CA . GLU A 1 87 ? 6.210 -4.385 8.160 1.00 97.25 87 GLU A CA 1
ATOM 713 C C . GLU A 1 87 ? 5.330 -5.285 9.043 1.00 97.25 87 GLU A C 1
ATOM 715 O O . GLU A 1 87 ? 4.712 -6.232 8.555 1.00 97.25 87 GLU A O 1
ATOM 720 N N . ASP A 1 88 ? 5.187 -4.941 10.328 1.00 98.12 88 ASP A N 1
ATOM 721 C CA . ASP A 1 88 ? 4.383 -5.721 11.277 1.00 98.12 88 ASP A CA 1
ATOM 722 C C . ASP A 1 88 ? 2.901 -5.720 10.909 1.00 98.12 88 ASP A C 1
ATOM 724 O O . ASP A 1 88 ? 2.256 -6.766 10.943 1.00 98.12 88 ASP A O 1
ATOM 728 N N . ARG A 1 89 ? 2.362 -4.573 10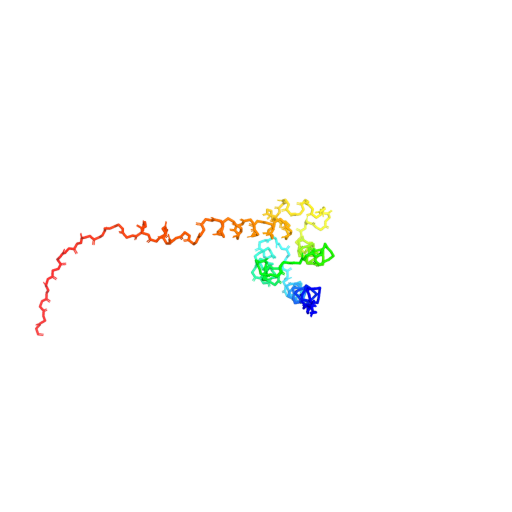.474 1.00 97.94 89 ARG A N 1
ATOM 729 C CA . ARG A 1 89 ? 0.979 -4.498 9.983 1.00 97.94 89 ARG A CA 1
ATOM 730 C C . ARG A 1 89 ? 0.744 -5.395 8.777 1.00 97.94 89 ARG A C 1
ATOM 732 O O . ARG A 1 89 ? -0.324 -5.987 8.665 1.00 97.94 89 ARG A O 1
ATOM 739 N N . LEU A 1 90 ? 1.703 -5.476 7.856 1.00 97.56 90 LEU A N 1
ATOM 740 C CA . LEU A 1 90 ? 1.593 -6.369 6.704 1.00 97.56 90 LEU A CA 1
ATOM 741 C C . LEU A 1 90 ? 1.592 -7.836 7.139 1.00 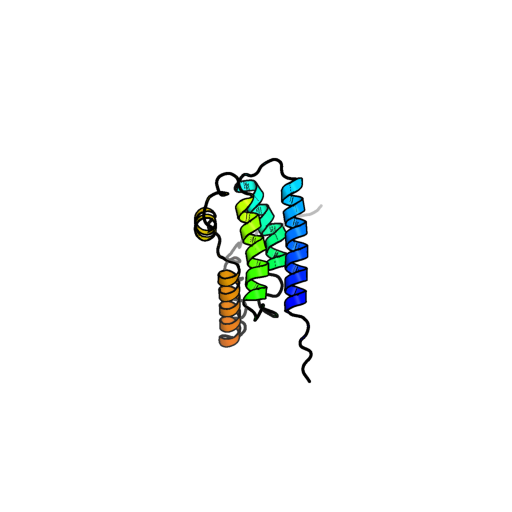97.56 90 LEU A C 1
ATOM 743 O O . LEU A 1 90 ? 0.749 -8.594 6.659 1.00 97.56 90 LEU A O 1
ATOM 747 N N . ARG A 1 91 ? 2.473 -8.210 8.076 1.00 97.25 91 ARG A N 1
ATOM 748 C CA . ARG A 1 91 ? 2.534 -9.566 8.639 1.00 97.25 91 ARG A CA 1
ATOM 749 C C . ARG A 1 91 ? 1.220 -9.951 9.319 1.00 97.25 91 ARG A C 1
ATOM 751 O O . ARG A 1 91 ? 0.647 -10.977 8.971 1.00 97.25 91 ARG A O 1
ATOM 758 N N . GLU A 1 92 ? 0.713 -9.099 10.206 1.00 96.81 92 GLU A N 1
ATOM 759 C CA . GLU A 1 92 ? -0.531 -9.327 10.955 1.00 96.81 92 GLU A CA 1
ATOM 760 C C . GLU A 1 92 ? -1.745 -9.493 10.026 1.00 96.81 92 GLU A C 1
ATOM 762 O O . GLU A 1 92 ? -2.618 -10.346 10.219 1.00 96.81 92 GLU A O 1
ATOM 767 N N . LEU A 1 93 ? -1.788 -8.689 8.959 1.00 95.81 93 LEU A N 1
ATOM 768 C CA . LEU A 1 93 ? -2.863 -8.716 7.972 1.00 95.81 93 LEU A CA 1
ATOM 769 C C . LEU A 1 93 ? -2.704 -9.819 6.916 1.00 95.81 93 LEU A C 1
ATOM 771 O O . LEU A 1 93 ? -3.638 -10.028 6.140 1.00 95.81 93 LEU A O 1
ATOM 775 N N . GLY A 1 94 ? -1.565 -10.518 6.865 1.00 95.75 94 GLY A N 1
ATOM 776 C CA . GLY A 1 94 ? -1.256 -11.484 5.807 1.00 95.75 94 GLY A CA 1
ATOM 777 C C . GLY A 1 94 ? -1.135 -10.836 4.421 1.00 95.75 94 GLY A C 1
ATOM 778 O O . GLY A 1 94 ? -1.487 -11.438 3.408 1.00 95.75 94 GLY A O 1
ATOM 779 N N . LEU A 1 95 ? -0.692 -9.578 4.364 1.00 95.12 95 LEU A N 1
ATOM 780 C CA . LEU A 1 95 ? -0.556 -8.807 3.131 1.00 95.12 95 LEU A CA 1
ATOM 781 C C . LEU A 1 95 ? 0.896 -8.764 2.652 1.00 95.12 95 LEU A C 1
ATOM 783 O O . LEU A 1 95 ? 1.830 -8.628 3.433 1.00 95.12 95 LEU A O 1
ATOM 787 N N . PHE A 1 96 ? 1.081 -8.765 1.334 1.00 94.94 96 PHE A N 1
ATOM 788 C CA . PHE A 1 96 ? 2.350 -8.383 0.715 1.00 94.94 96 PHE A CA 1
ATOM 789 C C . PHE A 1 96 ? 2.396 -6.870 0.448 1.00 94.94 96 PHE A C 1
ATOM 791 O O . PHE A 1 96 ? 1.351 -6.243 0.232 1.00 94.94 96 PHE A O 1
ATOM 798 N N . SER A 1 97 ? 3.605 -6.299 0.423 1.00 94.12 97 SER A N 1
ATOM 799 C CA . SER A 1 97 ? 3.848 -4.953 -0.119 1.00 94.12 97 SER A CA 1
ATOM 800 C C . SER A 1 97 ? 3.442 -4.886 -1.593 1.00 94.12 97 SER A C 1
ATOM 802 O O . SER A 1 97 ? 3.438 -5.914 -2.284 1.00 94.12 97 SER A O 1
ATOM 804 N N . LEU A 1 98 ? 3.111 -3.694 -2.107 1.00 91.38 98 LEU A N 1
ATOM 805 C CA . LEU A 1 98 ? 2.762 -3.573 -3.528 1.00 91.38 98 LEU A CA 1
ATOM 806 C C . LEU A 1 98 ? 3.958 -3.936 -4.398 1.00 91.38 98 LEU A C 1
ATOM 808 O O . LEU A 1 98 ? 3.786 -4.618 -5.398 1.00 91.38 98 LEU A O 1
ATOM 812 N N . GLU A 1 99 ? 5.163 -3.538 -3.994 1.00 89.38 99 GLU A N 1
ATOM 813 C CA . GLU A 1 99 ? 6.413 -3.905 -4.667 1.00 89.38 99 GLU A CA 1
ATOM 814 C C . GLU A 1 99 ? 6.552 -5.420 -4.847 1.00 89.38 99 GLU A C 1
ATOM 816 O O . GLU A 1 99 ? 6.695 -5.896 -5.972 1.00 89.38 99 GLU A O 1
ATOM 821 N N . LYS A 1 100 ? 6.403 -6.198 -3.767 1.00 91.06 100 LYS A N 1
ATOM 822 C CA . LYS A 1 100 ? 6.497 -7.662 -3.839 1.00 91.06 100 LYS A CA 1
ATOM 823 C C . LYS A 1 100 ? 5.403 -8.263 -4.722 1.00 91.06 100 LYS A C 1
ATOM 825 O O . LYS A 1 100 ? 5.642 -9.250 -5.418 1.00 91.06 100 LYS A O 1
ATOM 830 N N . ARG A 1 101 ? 4.200 -7.678 -4.719 1.00 90.69 101 ARG A N 1
ATOM 831 C CA . ARG A 1 101 ? 3.111 -8.120 -5.602 1.00 90.69 101 ARG A CA 1
ATOM 832 C C . ARG A 1 101 ? 3.378 -7.818 -7.072 1.00 90.69 101 ARG A C 1
ATOM 834 O O . ARG A 1 101 ? 3.077 -8.675 -7.898 1.00 90.69 101 ARG A O 1
ATOM 841 N N . ARG A 1 102 ? 3.966 -6.661 -7.387 1.00 87.56 102 ARG A N 1
ATOM 842 C CA . ARG A 1 102 ? 4.379 -6.314 -8.755 1.00 87.56 102 ARG A CA 1
ATOM 843 C C . ARG A 1 102 ? 5.445 -7.263 -9.264 1.00 87.56 102 ARG A C 1
ATOM 845 O O . ARG A 1 102 ? 5.215 -7.906 -10.276 1.00 87.56 102 ARG A O 1
ATOM 852 N N . LEU A 1 103 ? 6.500 -7.472 -8.476 1.00 86.88 103 LEU A N 1
ATOM 853 C CA . LEU A 1 103 ? 7.565 -8.411 -8.816 1.00 86.88 103 LEU A CA 1
ATOM 854 C C . LEU A 1 103 ? 7.018 -9.815 -9.113 1.00 86.88 103 LEU A C 1
ATOM 856 O O . LEU A 1 103 ? 7.422 -10.454 -10.079 1.00 86.88 103 LEU A O 1
ATOM 860 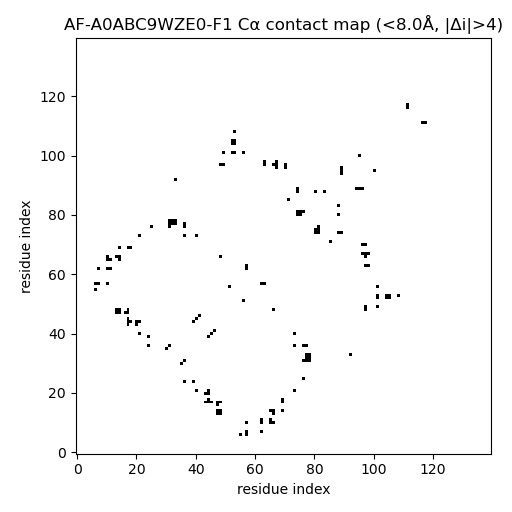N N . ARG A 1 104 ? 6.051 -10.295 -8.319 1.00 89.88 104 ARG A N 1
ATOM 861 C CA . ARG A 1 104 ? 5.374 -11.569 -8.601 1.00 89.88 104 ARG A CA 1
ATOM 862 C C . ARG A 1 104 ? 4.639 -11.545 -9.948 1.00 89.88 104 ARG A C 1
ATOM 864 O O . ARG A 1 104 ? 4.706 -12.531 -10.673 1.00 89.88 104 ARG A O 1
ATOM 871 N N . GLY A 1 105 ? 3.934 -10.461 -10.269 1.00 87.31 105 GLY A N 1
ATOM 872 C CA . GLY A 1 105 ? 3.253 -10.282 -11.555 1.00 87.31 105 GLY A CA 1
ATOM 873 C C . GLY A 1 105 ? 4.217 -10.267 -12.743 1.00 87.31 105 GLY A C 1
ATOM 874 O O . GLY A 1 105 ? 3.953 -10.938 -13.741 1.00 87.31 105 GLY A O 1
ATOM 875 N N . ASP A 1 106 ? 5.352 -9.585 -12.600 1.00 85.81 106 ASP A N 1
ATOM 876 C CA . ASP A 1 106 ? 6.403 -9.501 -13.619 1.00 85.81 106 ASP A CA 1
ATOM 877 C C . ASP A 1 106 ? 7.032 -10.874 -13.879 1.00 85.81 106 ASP A C 1
ATOM 879 O O . ASP A 1 106 ? 7.184 -11.288 -15.027 1.00 85.81 106 ASP A O 1
ATOM 883 N N . LEU A 1 107 ? 7.319 -11.635 -12.817 1.00 88.69 107 LEU A N 1
ATOM 884 C CA . LEU A 1 107 ? 7.837 -13.002 -12.926 1.00 88.69 107 LEU A CA 1
ATOM 885 C C . LEU A 1 107 ? 6.837 -13.953 -13.596 1.00 88.69 107 LEU A C 1
ATOM 887 O O . LEU A 1 107 ? 7.237 -14.786 -14.408 1.00 88.69 107 LEU A O 1
ATOM 891 N N . ILE A 1 108 ? 5.540 -13.825 -13.294 1.00 88.31 108 ILE A N 1
ATOM 892 C CA . ILE A 1 108 ? 4.488 -14.609 -13.958 1.00 88.31 108 ILE A CA 1
ATOM 893 C C . ILE A 1 108 ? 4.426 -14.261 -15.450 1.00 88.31 108 ILE A C 1
ATOM 895 O O . ILE A 1 108 ? 4.368 -15.168 -16.278 1.00 88.31 108 ILE A O 1
ATOM 899 N N . ALA A 1 109 ? 4.477 -12.972 -15.802 1.00 85.06 109 ALA A N 1
ATOM 900 C CA . ALA A 1 109 ? 4.472 -12.526 -17.194 1.00 85.06 109 ALA A CA 1
ATOM 901 C C . ALA A 1 109 ? 5.709 -13.026 -17.958 1.00 85.06 109 ALA A C 1
ATOM 903 O O . ALA A 1 109 ? 5.579 -13.563 -19.056 1.00 85.06 109 ALA A O 1
ATOM 904 N N . ALA A 1 110 ? 6.898 -12.922 -17.358 1.00 88.00 110 ALA A N 1
ATOM 905 C CA . ALA A 1 110 ? 8.139 -13.427 -17.939 1.00 88.00 110 ALA A CA 1
ATOM 906 C C . ALA A 1 110 ? 8.087 -14.946 -18.149 1.00 88.00 110 ALA A C 1
ATOM 908 O O . ALA A 1 110 ? 8.454 -15.439 -19.212 1.00 88.00 110 ALA A O 1
ATOM 909 N N . PHE A 1 111 ? 7.575 -15.696 -17.172 1.00 88.50 111 PHE A N 1
ATOM 910 C CA . PHE A 1 111 ? 7.393 -17.139 -17.301 1.00 88.50 111 PHE A CA 1
ATOM 911 C C . PHE A 1 111 ? 6.427 -17.506 -18.436 1.00 88.50 111 PHE A C 1
ATOM 913 O O . PHE A 1 111 ? 6.727 -18.403 -19.221 1.00 88.50 111 PHE A O 1
ATOM 920 N N . GLN A 1 112 ? 5.298 -16.801 -18.554 1.00 87.94 112 GLN A N 1
ATOM 921 C CA . GLN A 1 112 ? 4.338 -16.987 -19.650 1.00 87.94 112 GLN A CA 1
ATOM 922 C C . GLN A 1 112 ? 4.957 -16.658 -21.013 1.00 87.94 112 GLN A C 1
ATOM 924 O O . GLN A 1 112 ? 4.734 -17.383 -21.977 1.00 87.94 112 GLN A O 1
ATOM 929 N N . TYR A 1 113 ? 5.768 -15.601 -21.090 1.00 84.88 113 TYR A N 1
ATOM 930 C CA . TYR A 1 113 ? 6.498 -15.245 -22.305 1.00 84.88 113 TYR A CA 1
ATOM 931 C C . TYR A 1 113 ? 7.502 -16.336 -22.703 1.00 84.88 113 TYR A C 1
ATOM 933 O O . TYR A 1 113 ? 7.546 -16.740 -23.861 1.00 84.88 113 TYR A O 1
ATOM 941 N N . LEU A 1 114 ? 8.263 -16.861 -21.737 1.00 88.69 114 LEU A N 1
ATOM 942 C CA . LEU A 1 114 ? 9.273 -17.896 -21.971 1.00 88.69 114 LEU A CA 1
ATOM 943 C C . LEU A 1 114 ? 8.671 -19.268 -22.307 1.00 88.69 114 LEU A C 1
ATOM 945 O O . LEU A 1 114 ? 9.261 -20.010 -23.087 1.00 88.69 114 LEU A O 1
ATOM 949 N N . LYS A 1 115 ? 7.519 -19.625 -21.724 1.00 84.62 115 LYS A N 1
ATOM 950 C CA . LYS A 1 115 ? 6.838 -20.903 -21.999 1.00 84.62 115 LYS A CA 1
ATOM 951 C C . LYS A 1 115 ? 5.879 -20.862 -23.196 1.00 84.62 115 LYS A C 1
ATOM 953 O O . LYS A 1 115 ? 5.443 -21.925 -23.635 1.00 84.62 115 LYS A O 1
ATOM 958 N N . GLY A 1 116 ? 5.554 -19.680 -23.723 1.00 67.12 116 GLY A N 1
ATOM 959 C CA . GLY A 1 116 ? 4.442 -19.489 -24.657 1.00 67.12 116 GLY A CA 1
ATOM 960 C C . GLY A 1 116 ? 3.075 -19.624 -23.963 1.00 67.12 116 GLY A C 1
ATOM 961 O O . GLY A 1 116 ? 3.007 -20.027 -22.797 1.00 67.12 116 GLY A O 1
ATOM 962 N N . PRO A 1 117 ? 1.956 -19.288 -24.638 1.00 63.25 117 PRO A N 1
ATOM 963 C CA . PRO A 1 117 ? 0.630 -19.493 -24.075 1.00 63.25 117 PRO A CA 1
ATOM 964 C C . PRO A 1 117 ? 0.432 -20.995 -23.890 1.00 63.25 117 PRO A C 1
ATOM 966 O O . PRO A 1 117 ? 0.197 -21.721 -24.853 1.00 63.25 117 PRO A O 1
ATOM 969 N N . THR A 1 118 ? 0.540 -21.472 -22.653 1.00 60.50 1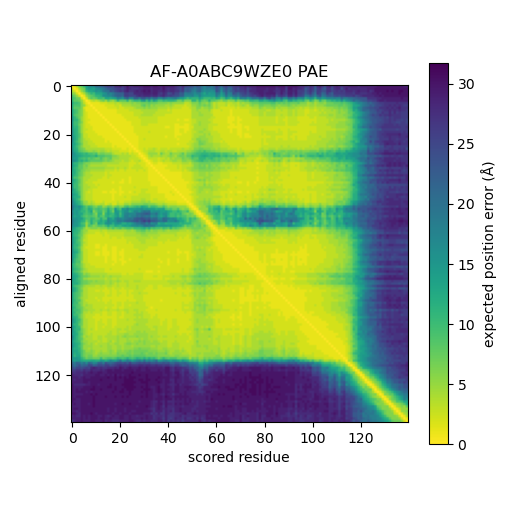18 THR A N 1
ATOM 970 C CA . THR A 1 118 ? 0.106 -22.815 -22.277 1.00 60.50 118 THR A CA 1
ATOM 971 C C . THR A 1 118 ? -1.360 -22.928 -22.659 1.00 60.50 118 THR A C 1
ATOM 973 O O . THR A 1 118 ? -2.236 -22.380 -21.985 1.00 60.50 118 THR A O 1
ATOM 976 N N . GLY A 1 119 ? -1.616 -23.553 -23.808 1.00 53.59 119 GLY A N 1
ATOM 977 C CA . GLY A 1 119 ? -2.954 -23.830 -24.285 1.00 53.59 119 GLY A CA 1
ATOM 978 C C . GLY A 1 119 ? -3.718 -24.539 -23.179 1.00 53.59 119 GLY A C 1
ATOM 979 O O . GLY A 1 119 ? -3.237 -25.529 -22.641 1.00 53.59 119 GLY A O 1
ATOM 980 N N . LYS A 1 120 ? -4.868 -23.960 -22.821 1.00 49.47 120 LYS A N 1
ATOM 981 C CA . LYS A 1 120 ? -6.043 -24.616 -22.236 1.00 49.47 120 LYS A CA 1
ATOM 982 C C . LYS A 1 120 ? -5.769 -26.051 -21.752 1.00 49.47 120 LYS A C 1
ATOM 984 O O . LYS A 1 120 ? -6.016 -26.993 -22.492 1.00 49.47 120 LYS A O 1
A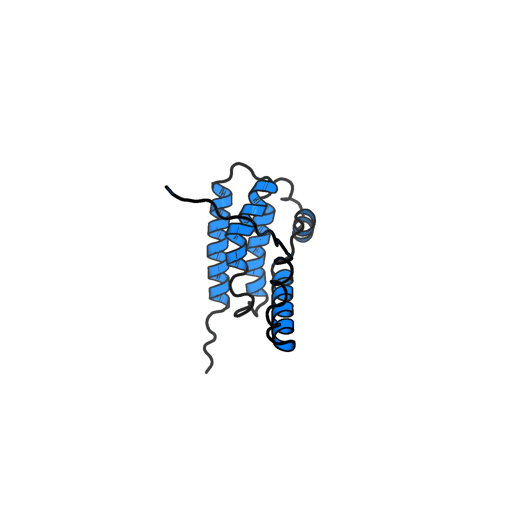TOM 989 N N . LEU A 1 121 ? -5.315 -26.222 -20.515 1.00 46.97 121 LEU A N 1
ATOM 990 C CA . LEU A 1 121 ? -5.361 -27.536 -19.874 1.00 46.97 121 LEU A CA 1
ATOM 991 C C . LEU A 1 121 ? -5.708 -27.426 -18.390 1.00 46.97 121 LEU A C 1
ATOM 993 O O . LEU A 1 121 ? -5.052 -28.011 -17.548 1.00 46.97 121 LEU A O 1
ATOM 997 N N . GLU A 1 122 ? -6.754 -26.660 -18.081 1.00 38.69 122 GLU A N 1
ATOM 998 C CA . GLU A 1 122 ? -7.491 -26.757 -16.809 1.00 38.69 122 GLU A CA 1
ATOM 999 C C . GLU A 1 122 ? -8.990 -26.469 -17.033 1.00 38.69 122 GLU A C 1
ATOM 1001 O O . GLU A 1 122 ? -9.640 -25.777 -16.254 1.00 38.69 122 GLU A O 1
ATOM 1006 N N . ARG A 1 123 ? -9.566 -26.953 -18.144 1.00 42.31 123 ARG A N 1
ATOM 1007 C CA . ARG A 1 123 ? -11.035 -27.017 -18.298 1.00 42.31 123 ARG A CA 1
ATOM 1008 C C . ARG A 1 123 ? -11.595 -28.421 -18.519 1.00 42.31 123 ARG A C 1
ATOM 1010 O O . ARG A 1 123 ? -12.807 -28.575 -18.460 1.00 42.31 123 ARG A O 1
ATOM 1017 N N . ASP A 1 124 ? -10.741 -29.441 -18.598 1.00 38.06 124 ASP A N 1
ATOM 1018 C CA . ASP A 1 124 ? -11.174 -30.797 -18.962 1.00 38.06 124 ASP A CA 1
ATOM 1019 C C . ASP A 1 124 ? -11.180 -31.782 -17.773 1.00 38.06 124 ASP A C 1
ATOM 1021 O O . ASP A 1 124 ? -11.304 -32.985 -17.968 1.00 38.06 124 ASP A O 1
ATOM 1025 N N . CYS A 1 125 ? -11.107 -31.297 -16.524 1.00 43.53 125 CYS A N 1
ATOM 1026 C CA . CYS A 1 125 ? -11.246 -32.146 -15.326 1.00 43.53 125 CYS A CA 1
ATOM 1027 C C . CYS A 1 125 ? -12.644 -32.110 -14.672 1.00 43.53 125 CYS A C 1
ATOM 1029 O O . CYS A 1 125 ? -12.832 -32.742 -13.637 1.00 43.53 125 CYS A O 1
ATOM 1031 N N . LEU A 1 126 ? -13.637 -31.409 -15.244 1.00 47.59 126 LEU A N 1
ATOM 1032 C CA . LEU A 1 126 ? -15.016 -31.365 -14.707 1.00 47.59 126 LEU A CA 1
ATOM 1033 C C . LEU A 1 126 ? -16.117 -31.780 -15.704 1.00 47.59 126 LEU A C 1
ATOM 1035 O O . LEU A 1 126 ? -17.292 -31.501 -15.477 1.00 47.59 126 LEU A O 1
ATOM 1039 N N . GLN A 1 127 ? -15.781 -32.512 -16.768 1.00 46.28 127 GLN A N 1
ATOM 1040 C CA . GLN A 1 127 ? -16.770 -33.295 -17.523 1.00 46.28 127 GLN A CA 1
ATOM 1041 C C . GLN A 1 127 ? -16.392 -34.780 -17.511 1.00 46.28 127 GLN A C 1
ATOM 1043 O O . GLN A 1 127 ? -16.025 -35.371 -18.520 1.00 46.28 127 GLN A O 1
ATOM 1048 N N . GLY A 1 128 ? -16.489 -35.389 -16.330 1.00 38.03 128 GLY A N 1
ATOM 1049 C CA . GLY A 1 128 ? -16.480 -36.837 -16.157 1.00 38.03 128 GLY A CA 1
ATOM 1050 C C . GLY A 1 128 ? -17.889 -37.346 -15.860 1.00 38.03 128 GLY A C 1
ATOM 1051 O O . GLY A 1 128 ? -18.347 -37.234 -14.733 1.00 38.03 128 GLY A O 1
ATOM 1052 N N . HIS A 1 129 ? -18.533 -37.906 -16.886 1.00 37.81 129 HIS A N 1
ATOM 1053 C CA . HIS A 1 129 ? -19.600 -38.915 -16.844 1.00 37.81 129 HIS A CA 1
ATOM 1054 C C . HIS A 1 129 ? -20.877 -38.673 -16.009 1.00 37.81 129 HIS A C 1
ATOM 1056 O O . HIS A 1 129 ? -20.931 -38.903 -14.807 1.00 37.81 129 HIS A O 1
ATOM 1062 N N . GLY A 1 130 ? -21.975 -38.428 -16.731 1.00 33.91 130 GLY A N 1
ATOM 1063 C CA . GLY A 1 130 ? -23.340 -38.766 -16.321 1.00 33.91 130 GLY A CA 1
ATOM 1064 C C . GLY A 1 130 ? -24.074 -39.421 -17.490 1.00 33.91 130 GLY A C 1
ATOM 1065 O O . GLY A 1 130 ? -24.840 -38.766 -18.188 1.00 33.91 130 GLY A O 1
ATOM 1066 N N . VAL A 1 131 ? -23.792 -40.699 -17.754 1.00 42.31 131 VAL A N 1
ATOM 1067 C CA . VAL A 1 131 ? -24.559 -41.504 -18.715 1.00 42.31 131 VAL A CA 1
ATOM 1068 C C . VAL A 1 131 ? -25.792 -42.012 -17.976 1.00 42.31 131 VAL A C 1
ATOM 1070 O O . VAL A 1 131 ? -25.673 -42.910 -17.152 1.00 42.31 131 VAL A O 1
ATOM 1073 N N . THR A 1 132 ? -26.967 -41.448 -18.247 1.00 36.62 132 THR A N 1
ATOM 1074 C CA . THR A 1 132 ? -28.234 -42.131 -17.943 1.00 36.62 132 THR A CA 1
ATOM 1075 C C . THR A 1 132 ? -29.204 -41.859 -19.082 1.00 36.62 132 THR A C 1
ATOM 1077 O O . THR A 1 132 ? -29.711 -40.752 -19.235 1.00 36.62 132 THR A O 1
ATOM 1080 N N . GLY A 1 133 ? -29.386 -42.868 -19.933 1.00 38.66 133 GLY A N 1
ATOM 1081 C CA . GLY A 1 133 ? -30.545 -42.950 -20.812 1.00 38.66 133 GLY A CA 1
ATOM 1082 C C . GLY A 1 133 ? -31.792 -43.389 -20.037 1.00 38.66 133 GLY A C 1
ATOM 1083 O O . GLY A 1 133 ? -31.683 -43.799 -18.884 1.00 38.66 133 GLY A O 1
ATOM 1084 N N . GLN A 1 134 ? -32.924 -43.377 -20.752 1.00 31.41 134 GLN A N 1
ATOM 1085 C CA . GLN A 1 134 ? -34.329 -43.599 -20.347 1.00 31.41 134 GLN A CA 1
ATOM 1086 C C . GLN A 1 134 ? -35.078 -42.272 -20.130 1.00 31.41 134 GLN A C 1
ATOM 1088 O O . GLN A 1 134 ? -34.607 -41.403 -19.416 1.00 31.41 134 GLN A O 1
ATOM 1093 N N . GLY A 1 135 ? -36.241 -42.015 -20.723 1.00 33.84 135 GLY A N 1
ATOM 1094 C CA . GLY A 1 135 ? -37.107 -42.830 -21.562 1.00 33.84 135 GLY A CA 1
ATOM 1095 C C . GLY A 1 135 ? -38.221 -41.953 -22.142 1.00 33.84 135 GLY A C 1
ATOM 1096 O O . GLY A 1 135 ? -38.556 -40.899 -21.606 1.00 33.84 135 GLY A O 1
ATOM 1097 N N . VAL A 1 136 ? -38.743 -42.399 -23.278 1.00 38.12 136 VAL A N 1
ATOM 1098 C CA . VAL A 1 136 ? -39.897 -41.859 -24.003 1.00 38.12 136 VAL A CA 1
ATOM 1099 C C . VAL A 1 136 ? -41.135 -41.829 -23.098 1.00 38.12 136 VAL A C 1
ATOM 1101 O O . VAL A 1 136 ? -41.433 -42.841 -22.473 1.00 38.12 136 VAL A O 1
ATOM 1104 N N . MET A 1 137 ? -41.894 -40.729 -23.096 1.00 35.81 137 MET A N 1
ATOM 1105 C CA . MET A 1 137 ? -43.315 -40.738 -22.725 1.00 35.81 137 MET A CA 1
ATOM 1106 C C . MET A 1 137 ? -44.120 -39.814 -23.643 1.00 35.81 137 MET A C 1
ATOM 1108 O O . MET A 1 137 ? -43.680 -38.726 -24.009 1.00 35.81 137 MET A O 1
ATOM 1112 N N . ALA A 1 138 ? -45.280 -40.336 -24.031 1.00 35.00 138 ALA A N 1
ATOM 1113 C CA . ALA A 1 138 ? -46.206 -39.858 -25.041 1.00 35.00 138 ALA A CA 1
ATOM 1114 C C . ALA A 1 138 ? -46.897 -38.534 -24.678 1.00 35.00 138 ALA A C 1
ATOM 1116 O O . ALA A 1 138 ? -47.126 -38.236 -23.507 1.00 35.00 138 ALA A O 1
ATOM 1117 N N . LEU A 1 139 ? -47.297 -37.793 -25.711 1.00 35.56 139 LEU A N 1
ATOM 1118 C CA . LEU A 1 139 ? -48.315 -36.749 -25.637 1.00 35.56 139 LEU A CA 1
ATOM 1119 C C . LEU A 1 139 ? -49.571 -37.281 -26.334 1.00 35.56 139 LEU A C 1
ATOM 1121 O O . LEU A 1 139 ? -49.490 -37.739 -27.475 1.00 35.56 139 LEU A O 1
ATOM 1125 N N . ASN A 1 140 ? -50.682 -37.254 -25.595 1.00 38.81 140 ASN A N 1
ATOM 1126 C CA . ASN A 1 140 ? -52.040 -37.326 -26.136 1.00 38.81 140 ASN A CA 1
ATOM 1127 C C . ASN A 1 140 ? -52.372 -36.039 -26.895 1.00 38.81 140 ASN A C 1
ATOM 1129 O O . ASN A 1 140 ? -51.860 -34.975 -26.472 1.00 38.8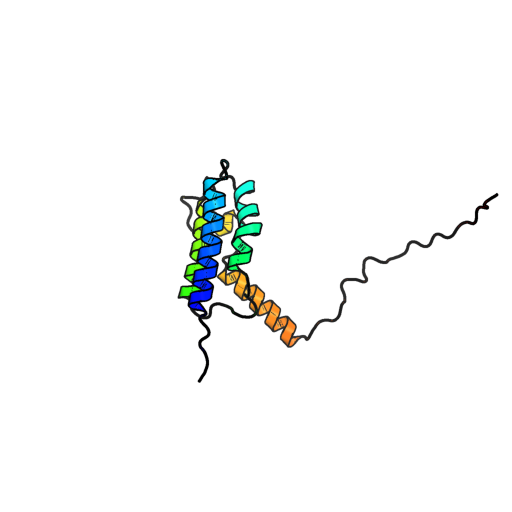1 140 ASN A O 1
#